Protein AF-A0A075K6I5-F1 (afdb_monomer_lite)

pLDDT: mean 84.34, std 9.39, range [55.16, 94.38]

Structure (mmCIF, N/CA/C/O backbone):
data_AF-A0A075K6I5-F1
#
_entry.id   AF-A0A075K6I5-F1
#
loop_
_atom_site.group_PDB
_atom_site.id
_atom_site.type_symbol
_atom_site.label_atom_id
_atom_site.label_alt_id
_atom_site.label_comp_id
_atom_site.label_asym_id
_atom_site.label_entity_id
_atom_site.label_seq_id
_atom_site.pdbx_PDB_ins_code
_atom_site.Cartn_x
_atom_site.Cartn_y
_atom_site.Cartn_z
_atom_site.occupancy
_atom_site.B_iso_or_equiv
_atom_site.auth_seq_id
_atom_site.auth_comp_id
_atom_site.auth_asym_id
_atom_site.auth_atom_id
_atom_site.pdbx_PDB_model_num
ATOM 1 N N . MET A 1 1 ? 5.655 3.622 3.923 1.00 60.56 1 MET A N 1
ATOM 2 C CA . MET A 1 1 ? 5.023 4.092 2.676 1.00 60.56 1 MET A CA 1
ATOM 3 C C . MET A 1 1 ? 3.557 4.347 2.952 1.00 60.56 1 MET A C 1
ATOM 5 O O . MET A 1 1 ? 2.888 3.443 3.445 1.00 60.56 1 MET A O 1
ATOM 9 N N . SER A 1 2 ? 3.081 5.566 2.707 1.00 85.00 2 SER A N 1
ATOM 10 C CA . SER A 1 2 ? 1.642 5.844 2.632 1.00 85.00 2 SER A CA 1
ATOM 11 C C . SER A 1 2 ? 1.057 5.251 1.341 1.00 85.00 2 SER A C 1
ATOM 13 O O . SER A 1 2 ? 1.805 4.915 0.422 1.00 85.00 2 SER A O 1
ATOM 15 N N . VAL A 1 3 ? -0.273 5.114 1.265 1.00 87.25 3 VAL A N 1
ATOM 16 C CA . VAL A 1 3 ? -0.957 4.718 0.015 1.00 87.25 3 VAL A CA 1
ATOM 17 C C . VAL A 1 3 ? -0.562 5.660 -1.123 1.00 87.25 3 VAL A C 1
ATOM 19 O O . VAL A 1 3 ? -0.227 5.202 -2.205 1.00 87.25 3 VAL A O 1
ATOM 22 N N . GLU A 1 4 ? -0.495 6.954 -0.827 1.00 88.75 4 GLU A N 1
ATOM 23 C CA . GLU A 1 4 ? -0.144 8.023 -1.762 1.00 88.75 4 GLU A CA 1
ATOM 24 C C . GLU A 1 4 ? 1.271 7.858 -2.344 1.00 88.75 4 GLU A C 1
ATOM 26 O O . GLU A 1 4 ? 1.449 7.867 -3.558 1.00 88.75 4 GLU A O 1
ATOM 31 N N . GLN A 1 5 ? 2.269 7.569 -1.497 1.00 87.50 5 GLN A N 1
ATOM 32 C CA . GLN A 1 5 ? 3.631 7.269 -1.959 1.00 87.50 5 GLN A CA 1
ATOM 33 C C . GLN A 1 5 ? 3.689 6.019 -2.846 1.00 87.50 5 GLN A C 1
ATOM 35 O O . GLN A 1 5 ? 4.468 5.962 -3.794 1.00 87.50 5 GLN A O 1
ATOM 40 N N . ALA A 1 6 ? 2.888 4.997 -2.538 1.00 89.31 6 ALA A N 1
ATOM 41 C CA . ALA A 1 6 ? 2.852 3.779 -3.339 1.00 89.31 6 ALA A CA 1
ATOM 42 C C . ALA A 1 6 ? 2.166 3.998 -4.703 1.00 89.31 6 ALA A C 1
ATOM 44 O O . ALA A 1 6 ? 2.559 3.377 -5.691 1.00 89.31 6 ALA A O 1
ATOM 45 N N . GLU A 1 7 ? 1.175 4.892 -4.778 1.00 89.62 7 GLU A N 1
ATOM 46 C CA . GLU A 1 7 ? 0.537 5.299 -6.038 1.00 89.62 7 GLU A CA 1
ATOM 47 C C . GLU A 1 7 ? 1.496 6.103 -6.920 1.00 89.62 7 GLU A C 1
ATOM 49 O O . GLU A 1 7 ? 1.595 5.828 -8.117 1.00 89.62 7 GLU A O 1
ATOM 54 N N . GLU A 1 8 ? 2.263 7.019 -6.328 1.00 90.75 8 GLU A N 1
ATOM 55 C CA . GLU A 1 8 ? 3.291 7.782 -7.037 1.00 90.75 8 GLU A CA 1
ATOM 56 C C . GLU A 1 8 ? 4.399 6.869 -7.591 1.00 90.75 8 GLU A C 1
ATOM 58 O O . GLU A 1 8 ? 4.727 6.943 -8.777 1.00 90.75 8 GLU A O 1
ATOM 63 N N . SER A 1 9 ? 4.908 5.922 -6.789 1.00 88.38 9 SER A N 1
ATOM 64 C CA . SER A 1 9 ? 5.866 4.914 -7.272 1.00 88.38 9 SER A CA 1
ATOM 65 C C . SER A 1 9 ? 5.310 4.084 -8.429 1.00 88.38 9 SER A C 1
ATOM 67 O O . SER A 1 9 ? 6.017 3.855 -9.409 1.00 88.38 9 SER A O 1
ATOM 69 N N . LEU A 1 10 ? 4.043 3.659 -8.364 1.00 91.38 10 LEU A N 1
ATOM 70 C CA . LEU A 1 10 ? 3.411 2.932 -9.466 1.00 91.38 10 LEU A CA 1
ATOM 71 C C . LEU A 1 10 ? 3.310 3.787 -10.734 1.00 91.38 10 LEU A C 1
ATOM 73 O O . LEU A 1 10 ? 3.502 3.267 -11.833 1.00 91.38 10 LEU A O 1
ATOM 77 N N . MET A 1 11 ? 3.026 5.083 -10.602 1.00 90.94 11 MET A N 1
ATOM 78 C CA . MET A 1 11 ? 2.959 6.007 -11.735 1.00 90.94 11 MET A CA 1
ATOM 79 C C . MET A 1 11 ? 4.324 6.173 -12.413 1.00 90.94 11 MET A C 1
ATOM 81 O O . MET A 1 11 ? 4.413 6.048 -13.634 1.00 90.94 11 MET A O 1
ATOM 85 N N . ILE A 1 12 ? 5.389 6.376 -11.633 1.00 90.81 12 ILE A N 1
ATOM 86 C CA . ILE A 1 12 ? 6.765 6.487 -12.145 1.00 90.81 12 ILE A CA 1
ATOM 87 C C . ILE A 1 12 ? 7.176 5.198 -12.862 1.00 90.81 12 ILE A C 1
ATOM 89 O O . ILE A 1 12 ? 7.746 5.242 -13.957 1.00 90.81 12 ILE A O 1
ATOM 93 N N . GLN A 1 13 ? 6.853 4.041 -12.280 1.00 90.38 13 GLN A N 1
ATOM 94 C CA . GLN A 1 13 ? 7.249 2.758 -12.849 1.00 90.38 13 GLN A CA 1
ATOM 95 C C . GLN A 1 13 ? 6.459 2.399 -14.109 1.00 90.38 13 GLN A C 1
ATOM 97 O O . GLN A 1 13 ? 7.030 1.847 -15.047 1.00 90.38 13 GLN A O 1
ATOM 102 N N . LYS A 1 14 ? 5.178 2.784 -14.184 1.00 88.56 14 LYS A N 1
ATOM 103 C CA . LYS A 1 14 ? 4.384 2.712 -15.419 1.00 88.56 14 LYS A CA 1
ATOM 104 C C . LYS A 1 14 ? 4.960 3.591 -16.519 1.00 88.56 14 LYS A C 1
ATOM 106 O O . LYS A 1 14 ? 5.175 3.091 -17.615 1.00 88.56 14 LYS A O 1
ATOM 111 N N . ALA A 1 15 ? 5.264 4.853 -16.215 1.00 89.31 15 ALA A N 1
ATOM 112 C CA . ALA A 1 15 ? 5.867 5.762 -17.184 1.00 89.31 15 ALA A CA 1
ATOM 113 C C . ALA A 1 15 ? 7.195 5.197 -17.710 1.00 89.31 15 ALA A C 1
ATOM 115 O O . ALA A 1 15 ? 7.415 5.141 -18.915 1.00 89.31 15 ALA A O 1
ATOM 116 N N . SER A 1 16 ? 8.041 4.686 -16.811 1.00 86.00 16 SER A N 1
ATOM 117 C CA . SER A 1 16 ? 9.326 4.068 -17.160 1.00 86.00 16 SER A CA 1
ATOM 118 C C . SER A 1 16 ? 9.157 2.811 -18.022 1.00 86.00 16 SER A C 1
ATOM 120 O O . SER A 1 16 ? 9.923 2.588 -18.959 1.00 86.00 16 SER A O 1
ATOM 122 N N . TYR A 1 17 ? 8.144 1.991 -17.740 1.00 87.44 17 TYR A N 1
ATOM 123 C CA . TYR A 1 17 ? 7.795 0.834 -18.562 1.00 87.44 17 TYR A CA 1
ATOM 124 C C . TYR A 1 17 ? 7.315 1.244 -19.966 1.00 87.44 17 TYR A C 1
ATOM 126 O O . TYR A 1 17 ? 7.750 0.657 -20.953 1.00 87.44 17 TYR A O 1
ATOM 134 N N . GLU A 1 18 ? 6.482 2.284 -20.076 1.00 84.88 18 GLU A N 1
ATOM 135 C CA . GLU A 1 18 ? 5.961 2.792 -21.356 1.00 84.88 18 GLU A CA 1
ATOM 136 C C . GLU A 1 18 ? 7.055 3.362 -22.264 1.00 84.88 18 GLU A C 1
ATOM 138 O O . GLU A 1 18 ? 7.032 3.133 -23.473 1.00 84.88 18 GLU A O 1
ATOM 143 N N . VAL A 1 19 ? 8.045 4.055 -21.695 1.00 87.62 19 VAL A N 1
ATOM 144 C CA . VAL A 1 19 ? 9.213 4.545 -22.448 1.00 87.62 19 VAL A CA 1
ATOM 145 C C . VAL A 1 19 ? 10.301 3.476 -22.651 1.00 87.62 19 VAL A C 1
ATOM 147 O O . VAL A 1 19 ? 11.352 3.769 -23.216 1.00 87.62 19 VAL A O 1
ATOM 150 N N . GLY A 1 20 ? 10.057 2.228 -22.230 1.00 82.00 20 GLY A N 1
ATOM 151 C CA . GLY A 1 20 ? 10.918 1.070 -22.499 1.00 82.00 20 GLY A CA 1
ATOM 152 C C . GLY A 1 20 ? 12.186 0.971 -21.643 1.00 82.00 20 GLY A C 1
ATOM 153 O O . GLY A 1 20 ? 13.043 0.136 -21.924 1.00 82.00 20 GLY A O 1
ATOM 154 N N . ILE A 1 21 ? 12.316 1.802 -20.605 1.00 78.38 21 ILE A N 1
ATOM 155 C CA . ILE A 1 21 ? 13.437 1.787 -19.644 1.00 78.38 21 ILE A CA 1
ATOM 156 C C . ILE A 1 21 ? 13.115 1.014 -18.356 1.00 78.38 21 ILE A C 1
ATOM 158 O O . ILE A 1 21 ? 14.023 0.707 -17.589 1.00 78.38 21 ILE A O 1
ATOM 162 N N . GLY A 1 22 ? 11.846 0.679 -18.114 1.00 76.00 22 GLY A N 1
ATOM 163 C CA . GLY A 1 22 ? 11.391 -0.132 -16.983 1.00 76.00 22 GLY A CA 1
ATOM 164 C C . GLY A 1 22 ? 11.049 -1.566 -17.385 1.00 76.00 22 GLY A C 1
ATOM 165 O O . GLY A 1 22 ? 10.628 -1.828 -18.512 1.00 76.00 22 GLY A O 1
ATOM 166 N N . THR A 1 23 ? 11.186 -2.511 -16.453 1.00 84.94 23 THR A N 1
ATOM 167 C CA . THR A 1 23 ? 10.836 -3.916 -16.696 1.00 84.94 23 THR A CA 1
ATOM 168 C C . THR A 1 23 ? 9.425 -4.256 -16.208 1.00 84.94 23 THR A C 1
ATOM 170 O O . THR A 1 23 ? 8.861 -3.606 -15.328 1.00 84.94 23 THR A O 1
ATOM 173 N N . ASN A 1 24 ? 8.851 -5.339 -16.748 1.00 81.31 24 ASN A N 1
ATOM 174 C CA . ASN A 1 24 ? 7.593 -5.907 -16.242 1.00 81.31 24 ASN A CA 1
ATOM 175 C C . ASN A 1 24 ? 7.673 -6.300 -14.753 1.00 81.31 24 ASN A C 1
ATOM 177 O O . ASN A 1 24 ? 6.639 -6.362 -14.087 1.00 81.31 24 ASN A O 1
ATOM 181 N N . LEU A 1 25 ? 8.876 -6.605 -14.249 1.00 87.56 25 LEU A N 1
ATOM 182 C CA . LEU A 1 25 ? 9.092 -6.964 -12.851 1.00 87.56 25 LEU A CA 1
ATOM 183 C C . LEU A 1 25 ? 8.915 -5.738 -11.949 1.00 87.56 25 LEU A C 1
ATOM 185 O O . LEU A 1 25 ? 8.116 -5.795 -11.021 1.00 87.56 25 LEU A O 1
ATOM 189 N N . ASP A 1 26 ? 9.536 -4.609 -12.299 1.00 84.56 26 ASP A N 1
ATOM 190 C CA . ASP A 1 26 ? 9.429 -3.368 -11.519 1.00 84.56 26 ASP A CA 1
ATOM 191 C C . ASP A 1 26 ? 7.978 -2.877 -11.427 1.00 84.56 26 ASP A C 1
ATOM 193 O O . ASP A 1 26 ? 7.509 -2.445 -10.373 1.00 84.56 26 ASP A O 1
ATOM 197 N N . LEU A 1 27 ? 7.231 -2.982 -12.533 1.00 87.81 27 LEU A N 1
ATOM 198 C CA . LEU A 1 27 ? 5.811 -2.639 -12.556 1.00 87.81 27 LEU A CA 1
ATOM 199 C C . LEU A 1 27 ? 5.003 -3.528 -11.601 1.00 87.81 27 LEU A C 1
ATOM 201 O O . LEU A 1 27 ? 4.131 -3.041 -10.881 1.00 87.81 27 LEU A O 1
ATOM 205 N N . ARG A 1 28 ? 5.281 -4.834 -11.592 1.00 90.88 28 ARG A N 1
ATOM 206 C CA . ARG A 1 28 ? 4.612 -5.787 -10.699 1.00 90.88 28 ARG A CA 1
ATOM 207 C C . ARG A 1 28 ? 4.939 -5.511 -9.239 1.00 90.88 28 ARG A C 1
ATOM 209 O O . ARG A 1 28 ? 4.017 -5.504 -8.426 1.00 90.88 28 ARG A O 1
ATOM 216 N N . ASP A 1 29 ? 6.195 -5.230 -8.923 1.00 90.50 29 ASP A N 1
ATOM 217 C CA . ASP A 1 29 ? 6.617 -4.902 -7.562 1.00 90.50 29 ASP A CA 1
ATOM 218 C C . ASP A 1 29 ? 5.945 -3.617 -7.067 1.00 90.50 29 ASP A C 1
ATOM 220 O O . ASP A 1 29 ? 5.422 -3.583 -5.951 1.00 90.50 29 ASP A O 1
ATOM 224 N N . ALA A 1 30 ? 5.833 -2.596 -7.922 1.00 89.81 30 ALA A N 1
ATOM 225 C CA . ALA A 1 30 ? 5.105 -1.371 -7.596 1.00 89.81 30 ALA A CA 1
ATOM 226 C C . ALA A 1 30 ? 3.603 -1.621 -7.347 1.00 89.81 30 ALA A C 1
ATOM 228 O O . ALA A 1 30 ? 3.018 -1.047 -6.426 1.00 89.81 30 ALA A O 1
ATOM 229 N N . VAL A 1 31 ? 2.969 -2.518 -8.113 1.00 90.12 31 VAL A N 1
ATOM 230 C CA . VAL A 1 31 ? 1.571 -2.928 -7.879 1.00 90.12 31 VAL A CA 1
ATOM 231 C C . VAL A 1 31 ? 1.420 -3.650 -6.536 1.00 90.12 31 VAL A C 1
ATOM 233 O O . VAL A 1 31 ? 0.485 -3.361 -5.789 1.00 90.12 31 VAL A O 1
ATOM 236 N N . VAL A 1 32 ? 2.335 -4.563 -6.202 1.00 94.38 32 VAL A N 1
ATOM 237 C CA . VAL A 1 32 ? 2.319 -5.290 -4.920 1.00 94.38 32 VAL A CA 1
ATOM 238 C C . VAL A 1 32 ? 2.544 -4.339 -3.743 1.00 94.38 32 VAL A C 1
ATOM 240 O O . VAL A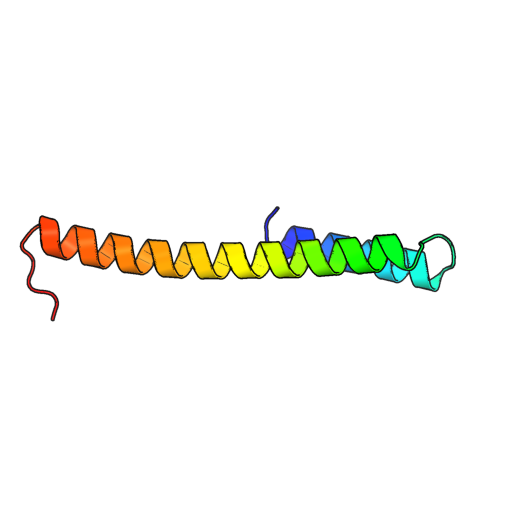 1 32 ? 1.872 -4.459 -2.714 1.00 94.38 32 VAL A O 1
ATOM 243 N N . ALA A 1 33 ? 3.442 -3.363 -3.891 1.00 90.81 33 ALA A N 1
ATOM 244 C CA . ALA A 1 33 ? 3.679 -2.333 -2.886 1.00 90.81 33 ALA A CA 1
ATOM 245 C C . ALA A 1 33 ? 2.416 -1.495 -2.628 1.00 90.81 33 ALA A C 1
ATOM 247 O O . ALA A 1 33 ? 2.057 -1.264 -1.470 1.00 90.81 33 ALA A O 1
ATOM 248 N N . LEU A 1 34 ? 1.699 -1.103 -3.688 1.00 91.81 34 LEU A N 1
ATO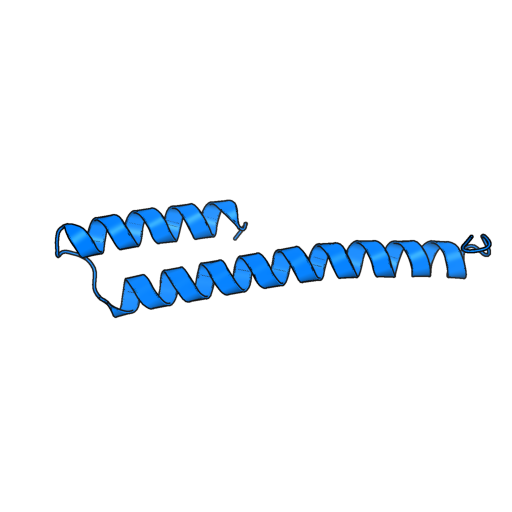M 249 C CA . LEU A 1 34 ? 0.427 -0.390 -3.577 1.00 91.81 34 LEU A CA 1
ATOM 250 C C . LEU A 1 34 ? -0.651 -1.219 -2.873 1.00 91.81 34 LEU A C 1
ATOM 252 O O . LEU A 1 34 ? -1.325 -0.721 -1.970 1.00 91.81 34 LEU A O 1
ATOM 256 N N . ASP A 1 35 ? -0.806 -2.484 -3.256 1.00 93.50 35 ASP A N 1
ATOM 257 C CA . ASP A 1 35 ? -1.778 -3.383 -2.631 1.00 93.50 35 ASP A CA 1
ATOM 258 C C . ASP A 1 35 ? -1.481 -3.582 -1.135 1.00 93.50 35 ASP A C 1
ATOM 260 O O . ASP A 1 35 ? -2.371 -3.495 -0.286 1.00 93.50 35 ASP A O 1
ATOM 264 N N . THR A 1 36 ? -0.203 -3.739 -0.789 1.00 93.00 36 THR A N 1
ATOM 265 C CA . THR A 1 36 ? 0.254 -3.844 0.603 1.00 93.00 36 THR A CA 1
ATOM 266 C C . THR A 1 36 ? -0.036 -2.563 1.387 1.00 93.00 36 THR A C 1
ATOM 268 O O . THR A 1 36 ? -0.549 -2.626 2.506 1.00 93.00 36 THR A O 1
ATOM 271 N N . ALA A 1 37 ? 0.230 -1.389 0.807 1.00 92.00 37 ALA A N 1
ATOM 272 C CA . ALA A 1 37 ? -0.067 -0.107 1.442 1.00 92.00 37 ALA A CA 1
ATOM 273 C C . ALA A 1 37 ? -1.576 0.073 1.692 1.00 92.00 37 ALA A C 1
ATOM 275 O O . ALA A 1 37 ? -1.973 0.499 2.779 1.00 92.00 37 ALA A O 1
ATOM 276 N N . LYS A 1 38 ? -2.426 -0.316 0.731 1.00 91.25 38 LYS A N 1
ATOM 277 C CA . LYS A 1 38 ? -3.893 -0.278 0.868 1.00 91.25 38 LYS A CA 1
ATOM 278 C C . LYS A 1 38 ? -4.395 -1.236 1.947 1.00 91.25 38 LYS A C 1
ATOM 280 O O . LYS A 1 38 ? -5.208 -0.838 2.781 1.00 91.25 38 LYS A O 1
ATOM 285 N N . LYS A 1 39 ? -3.868 -2.462 1.997 1.00 93.12 39 LYS A N 1
ATOM 286 C CA . LYS A 1 39 ? -4.168 -3.426 3.069 1.00 93.12 39 LYS A CA 1
ATOM 287 C C . LYS A 1 39 ? -3.785 -2.887 4.441 1.00 93.12 39 LYS A C 1
ATOM 289 O O . LYS A 1 39 ? -4.604 -2.934 5.353 1.00 93.12 39 LYS A O 1
ATOM 294 N N . ASN A 1 40 ? -2.591 -2.314 4.576 1.00 90.50 40 ASN A N 1
ATOM 295 C CA . ASN A 1 40 ? -2.136 -1.720 5.833 1.00 90.50 40 ASN A CA 1
ATOM 296 C C . ASN A 1 40 ? -3.020 -0.546 6.267 1.00 90.50 40 ASN A C 1
ATOM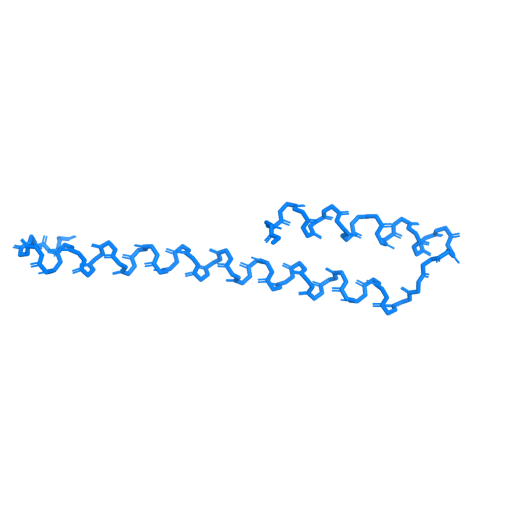 298 O O . ASN A 1 40 ? -3.339 -0.427 7.447 1.00 90.50 40 ASN A O 1
ATOM 302 N N . TYR A 1 41 ? -3.459 0.289 5.324 1.00 90.31 41 TYR 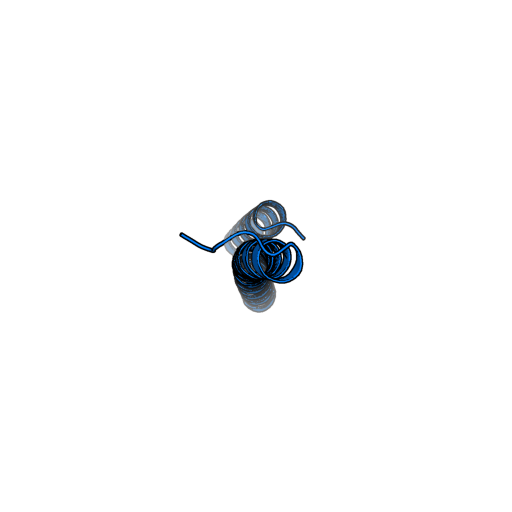A N 1
ATOM 303 C CA . TYR A 1 41 ? -4.384 1.384 5.607 1.00 90.31 41 TYR A CA 1
ATOM 304 C C . TYR A 1 41 ? -5.734 0.878 6.136 1.00 90.31 41 TYR A C 1
ATOM 306 O O . TYR A 1 41 ? -6.215 1.340 7.170 1.00 90.31 41 TYR A O 1
ATOM 314 N N . ILE A 1 42 ? -6.311 -0.132 5.481 1.00 89.69 42 ILE A N 1
ATOM 315 C CA . ILE A 1 42 ? -7.554 -0.769 5.931 1.00 89.69 42 ILE A CA 1
ATOM 316 C C . ILE A 1 42 ? -7.357 -1.415 7.310 1.00 89.69 42 ILE A C 1
ATOM 318 O O . ILE A 1 42 ? -8.165 -1.201 8.212 1.00 89.69 42 ILE A O 1
ATOM 322 N N . GLN A 1 43 ? -6.261 -2.148 7.515 1.00 89.88 43 GLN A N 1
ATOM 323 C CA . GLN A 1 43 ? -5.924 -2.764 8.799 1.00 89.88 43 GLN A CA 1
ATOM 324 C C . GLN A 1 43 ? -5.788 -1.719 9.913 1.00 89.88 43 GLN A C 1
ATOM 326 O O . GLN A 1 43 ? -6.232 -1.964 11.036 1.00 89.88 43 GLN A O 1
ATOM 331 N N . ALA A 1 44 ? -5.210 -0.553 9.618 1.00 88.94 44 ALA A N 1
ATOM 332 C CA . ALA A 1 44 ? -5.092 0.551 10.562 1.00 88.94 44 ALA A CA 1
ATOM 333 C C . ALA A 1 44 ? -6.464 1.136 10.929 1.00 88.94 44 ALA A C 1
ATOM 335 O O . ALA A 1 44 ? -6.721 1.357 12.111 1.00 88.94 44 ALA A O 1
ATOM 336 N N . LEU A 1 45 ? -7.373 1.307 9.961 1.00 89.25 45 LEU A N 1
ATOM 337 C CA . LEU A 1 45 ? -8.754 1.741 10.217 1.00 89.25 45 LEU A CA 1
ATOM 338 C C . LEU A 1 45 ? -9.523 0.740 11.086 1.00 89.25 45 LEU A C 1
ATOM 340 O O . LEU A 1 45 ? -10.159 1.129 12.066 1.00 89.25 45 LEU A O 1
ATOM 344 N N . TYR A 1 46 ? -9.434 -0.552 10.765 1.00 88.56 46 TYR A N 1
ATOM 345 C CA . TYR A 1 46 ? -10.036 -1.601 11.588 1.00 88.56 46 TYR A CA 1
ATOM 346 C C . TYR A 1 46 ? -9.451 -1.607 12.995 1.00 88.56 46 TYR A C 1
ATOM 348 O O . TYR A 1 46 ? -10.199 -1.590 13.967 1.00 88.56 46 TYR A O 1
ATOM 356 N N . SER A 1 47 ? -8.124 -1.564 13.112 1.00 86.56 47 SER A N 1
ATOM 357 C CA . SER A 1 47 ? -7.448 -1.546 14.410 1.00 86.56 47 SER A CA 1
ATOM 358 C C . SER A 1 47 ? -7.840 -0.315 15.222 1.00 86.56 47 SER A C 1
ATOM 360 O O . SER A 1 47 ? -8.062 -0.435 16.420 1.00 86.56 47 SER A O 1
ATOM 362 N N . TYR A 1 48 ? -7.989 0.853 14.594 1.00 87.38 48 TYR A N 1
ATOM 363 C CA . TYR A 1 48 ? -8.478 2.063 15.252 1.00 87.38 48 TYR A CA 1
ATOM 364 C C . TYR A 1 48 ? -9.894 1.873 15.809 1.00 87.38 48 TYR A C 1
ATOM 366 O O . TYR A 1 48 ? -10.122 2.118 16.993 1.00 87.38 48 TYR A O 1
ATOM 374 N N . ASN A 1 49 ? -10.823 1.360 14.999 1.00 86.00 49 ASN A N 1
ATOM 375 C CA . ASN A 1 49 ? -12.200 1.112 15.428 1.00 86.00 49 ASN A CA 1
ATOM 376 C C . ASN A 1 49 ? -12.276 0.058 16.539 1.00 86.00 49 ASN A C 1
ATOM 378 O O . ASN A 1 49 ? -12.941 0.271 17.550 1.00 86.00 49 ASN A O 1
ATOM 382 N N . THR A 1 50 ? -11.557 -1.057 16.398 1.00 86.69 50 THR A N 1
ATOM 383 C CA . THR A 1 50 ? -11.502 -2.104 17.424 1.00 86.69 50 THR A CA 1
ATOM 384 C C . THR A 1 50 ? -10.874 -1.590 18.713 1.00 86.69 50 THR A C 1
ATOM 386 O O . THR A 1 50 ? -11.398 -1.867 19.787 1.00 86.69 50 THR A O 1
ATOM 389 N N . ASN A 1 51 ? -9.789 -0.815 18.637 1.00 84.56 51 ASN A N 1
ATOM 390 C CA . ASN A 1 51 ? -9.163 -0.226 19.819 1.00 84.56 51 ASN A CA 1
ATOM 391 C C . ASN A 1 51 ? -10.069 0.809 20.486 1.00 84.56 51 ASN A C 1
ATOM 393 O O . ASN A 1 51 ? -10.098 0.862 21.709 1.00 84.56 51 ASN A O 1
ATOM 397 N N . LYS A 1 52 ? -10.847 1.579 19.717 1.00 83.62 52 LYS A N 1
ATOM 398 C CA . LYS A 1 52 ? -11.847 2.505 20.258 1.00 83.62 52 LYS A CA 1
ATOM 399 C C . LYS A 1 52 ? -12.944 1.761 21.020 1.00 83.62 52 LYS A C 1
ATOM 401 O O . LYS A 1 52 ? -13.189 2.081 22.175 1.00 83.62 52 LYS A O 1
ATOM 406 N N . VAL A 1 53 ? -13.527 0.719 20.424 1.00 82.81 53 VAL A N 1
ATOM 407 C CA . VAL A 1 53 ? -14.538 -0.121 21.092 1.00 82.81 53 VAL A CA 1
ATOM 408 C C . VAL A 1 53 ? -13.955 -0.801 22.330 1.00 82.81 53 VAL A C 1
ATOM 410 O O . VAL A 1 53 ? -14.587 -0.836 23.381 1.00 82.81 53 VAL A O 1
ATOM 413 N N . LYS A 1 54 ? -12.724 -1.315 22.243 1.00 80.88 54 LYS A N 1
ATOM 414 C CA . LYS A 1 54 ? -12.039 -1.948 23.374 1.00 80.88 54 LYS A CA 1
ATOM 415 C C . LYS A 1 54 ? -11.746 -0.944 24.488 1.00 80.88 54 LYS A C 1
ATOM 417 O O . LYS A 1 54 ? -11.879 -1.288 25.655 1.00 80.88 54 LYS A O 1
ATOM 422 N N . LEU A 1 55 ? -11.390 0.292 24.143 1.00 77.81 55 LEU A N 1
ATOM 423 C CA . LEU A 1 55 ? -11.209 1.375 25.103 1.00 77.81 55 LEU A CA 1
ATOM 424 C C . LEU A 1 55 ? -12.538 1.732 25.784 1.00 77.81 55 LEU A C 1
ATOM 426 O O . LEU A 1 55 ? -12.572 1.811 27.004 1.00 77.81 55 LEU A O 1
ATOM 430 N N . GLU A 1 56 ? -13.633 1.861 25.031 1.00 74.00 56 GLU A N 1
ATOM 431 C CA . GLU A 1 56 ? -14.981 2.106 25.570 1.00 74.00 56 GLU A CA 1
ATOM 432 C C . GLU A 1 56 ? -15.434 0.980 26.517 1.00 74.00 56 GLU A C 1
ATOM 434 O O . GLU A 1 56 ? -15.907 1.257 27.620 1.00 74.00 56 GLU A O 1
ATOM 439 N N . GLN A 1 57 ? -15.192 -0.283 26.142 1.00 73.44 57 GLN A N 1
ATOM 440 C CA . GLN A 1 57 ? -15.46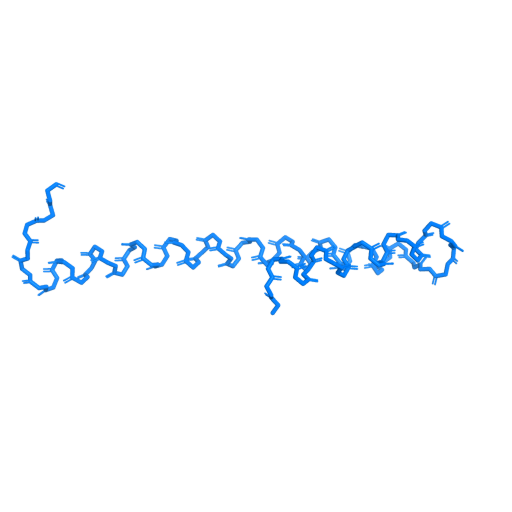0 -1.455 26.983 1.00 73.44 57 GLN A CA 1
ATOM 441 C C . GLN A 1 57 ? -14.639 -1.453 28.279 1.00 73.44 57 GLN A C 1
ATOM 443 O O . GLN A 1 57 ? -15.192 -1.682 29.352 1.00 73.44 57 GLN A O 1
ATOM 448 N N . VAL A 1 58 ? -13.327 -1.194 28.201 1.00 77.00 58 VAL A N 1
ATOM 449 C CA . VAL A 1 58 ? -12.436 -1.168 29.378 1.00 77.00 58 VAL A CA 1
ATOM 450 C C . VAL A 1 58 ? -12.741 0.031 30.280 1.00 77.00 58 VAL A C 1
ATOM 452 O O . VAL A 1 58 ? -12.622 -0.072 31.497 1.00 77.00 58 VAL A O 1
ATOM 455 N N . MET A 1 59 ? -13.190 1.150 29.705 1.00 75.56 59 MET A N 1
ATOM 456 C CA . MET A 1 59 ? -13.638 2.334 30.443 1.00 75.56 59 MET A CA 1
ATOM 457 C C . MET A 1 59 ? -15.051 2.193 31.037 1.00 75.56 59 MET A C 1
ATOM 459 O O . MET A 1 59 ? -15.509 3.109 31.717 1.00 75.56 59 MET A O 1
ATOM 463 N N . GLY A 1 60 ? -15.744 1.068 30.815 1.00 65.94 60 GLY A N 1
ATOM 464 C CA . GLY A 1 60 ? -17.066 0.799 31.388 1.00 65.94 60 GLY A CA 1
ATOM 465 C C . GLY A 1 60 ? -18.200 1.641 30.794 1.00 65.94 60 GLY A C 1
ATOM 466 O O . GLY A 1 60 ? -19.276 1.718 31.387 1.00 65.94 60 GLY A O 1
ATOM 467 N N . LEU A 1 61 ? -17.981 2.275 29.637 1.00 61.00 61 LEU A N 1
ATOM 468 C CA . LEU A 1 61 ? -19.024 3.004 28.921 1.00 61.00 61 LEU A CA 1
ATOM 469 C C . LEU A 1 61 ? -19.850 1.996 28.103 1.00 61.00 61 LEU A C 1
ATOM 471 O O . LEU A 1 61 ? -19.272 1.199 27.361 1.00 61.00 61 LEU A O 1
ATOM 475 N N . PRO A 1 62 ? -21.190 1.979 28.231 1.00 55.22 62 PRO A N 1
ATOM 476 C CA . PRO A 1 62 ? -22.022 1.061 27.469 1.00 55.22 62 PRO A CA 1
ATOM 477 C C . PRO A 1 62 ? -21.871 1.371 25.980 1.00 55.22 62 PRO A C 1
ATOM 479 O O . PRO A 1 62 ? -22.233 2.458 25.527 1.00 55.22 62 PRO A O 1
ATOM 482 N N . VAL A 1 63 ? -21.334 0.40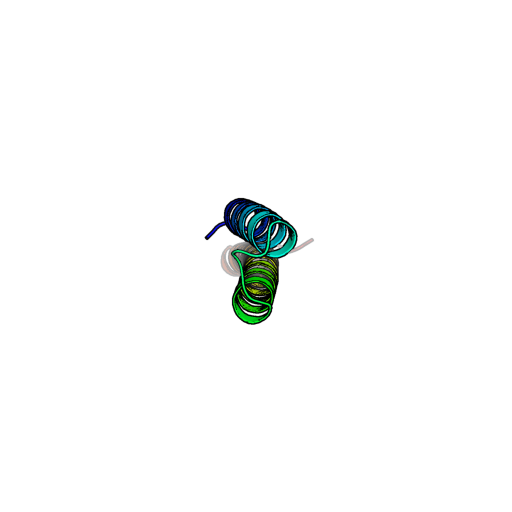3 25.237 1.00 58.84 63 VAL A N 1
ATOM 483 C CA . VAL A 1 63 ? -21.347 0.404 23.772 1.00 58.84 63 VAL A CA 1
ATOM 484 C C . VAL A 1 63 ? -22.824 0.400 23.364 1.00 58.84 63 VAL A C 1
ATOM 486 O O . VAL A 1 63 ? -23.521 -0.587 23.607 1.00 58.84 63 VAL A O 1
ATOM 489 N N . LYS A 1 64 ? -23.319 1.540 22.875 1.00 55.16 64 LYS A N 1
ATOM 490 C CA . LYS A 1 64 ? -24.707 1.734 22.435 1.00 55.16 64 LYS A CA 1
ATOM 491 C C . LYS A 1 64 ? -24.837 1.487 20.942 1.00 55.16 64 LYS A C 1
ATOM 493 O O . LYS A 1 64 ? -23.941 1.952 20.204 1.00 55.16 64 LYS A O 1
#

Secondary structure (DSSP, 8-state):
--HHHHHHHHHHHHHHHHTTSS-HHHHHHHHHHHHHHHHHHHHHHHHHHHHHHHHHHHTT----

Foldseek 3Di:
DALVVLVVQLVVQVVCVVVPNHDPVSNVVSVVSNVVNVVVVVVVVVCVVVVVVVVCVVVVNDPD

Radius of gyration: 18.7 Å; chains: 1; bounding box: 38×15×54 Å

Sequence (64 aa):
MSVEQAEESLMIQKASYEVGIGTNLDLRDAVVALDTAKKNYIQALYSYNTNKVKLEQVMGLPVK